Protein AF-A0A1J1LV73-F1 (afdb_monomer_lite)

Organism: NCBI:txid671072

Radius of gyration: 36.16 Å; chains: 1; bounding box: 95×40×84 Å

Structure (mmCIF, N/CA/C/O backbone):
data_AF-A0A1J1LV73-F1
#
_entry.id   AF-A0A1J1LV73-F1
#
loop_
_atom_site.group_PDB
_atom_site.id
_atom_site.type_symbol
_atom_site.label_atom_id
_atom_site.label_alt_id
_atom_site.label_comp_id
_atom_site.label_asym_id
_atom_site.label_entity_id
_atom_site.label_seq_id
_atom_site.pdbx_PDB_ins_code
_atom_site.Cartn_x
_atom_site.Cartn_y
_atom_site.Cartn_z
_atom_site.occupancy
_atom_site.B_iso_or_equiv
_atom_site.auth_seq_id
_atom_site.auth_comp_id
_atom_site.auth_asym_id
_atom_site.auth_atom_id
_atom_site.pdbx_PDB_model_num
ATOM 1 N N . MET A 1 1 ? -2.105 26.840 -5.131 1.00 44.75 1 MET A N 1
ATOM 2 C CA . MET A 1 1 ? -1.224 25.662 -5.289 1.00 44.75 1 MET A CA 1
ATOM 3 C C . MET A 1 1 ? -1.587 24.996 -6.601 1.00 44.75 1 MET A C 1
ATOM 5 O O . MET A 1 1 ? -2.762 24.732 -6.807 1.00 44.75 1 MET A O 1
ATOM 9 N N . ILE A 1 2 ? -0.627 24.804 -7.502 1.00 50.56 2 ILE A N 1
ATOM 10 C CA . ILE A 1 2 ? -0.849 24.063 -8.749 1.00 50.56 2 ILE A CA 1
ATOM 11 C C . ILE A 1 2 ? -0.569 22.593 -8.430 1.00 50.56 2 ILE A C 1
ATOM 13 O O . ILE A 1 2 ? 0.549 22.261 -8.044 1.00 50.56 2 ILE A O 1
ATOM 17 N N . HIS A 1 3 ? -1.579 21.730 -8.540 1.00 50.66 3 HIS A N 1
ATOM 18 C CA . HIS A 1 3 ? -1.383 20.284 -8.463 1.00 50.66 3 HIS A CA 1
ATOM 19 C C . HIS A 1 3 ? -0.818 19.813 -9.802 1.00 50.66 3 HIS A C 1
ATOM 21 O O . HIS A 1 3 ? -1.533 19.788 -10.800 1.00 50.66 3 HIS A O 1
ATOM 27 N N . GLN A 1 4 ? 0.468 19.473 -9.836 1.00 50.56 4 GLN A N 1
ATOM 28 C CA . GLN A 1 4 ? 1.040 18.766 -10.978 1.00 50.56 4 GLN A CA 1
ATOM 29 C C . GLN A 1 4 ? 0.646 17.294 -10.857 1.00 50.56 4 GLN A C 1
ATOM 31 O O . GLN A 1 4 ? 1.012 16.626 -9.891 1.00 50.56 4 GLN A O 1
ATOM 36 N N . GLN A 1 5 ? -0.155 16.813 -11.804 1.00 64.19 5 GLN A N 1
ATOM 37 C CA . GLN A 1 5 ? -0.488 15.400 -11.931 1.00 64.19 5 GLN A CA 1
ATOM 38 C C . GLN A 1 5 ? 0.467 14.773 -12.942 1.00 64.19 5 GLN A C 1
ATOM 40 O O . GLN A 1 5 ? 0.575 15.250 -14.070 1.00 64.19 5 GLN A O 1
ATOM 45 N N . LEU A 1 6 ? 1.152 13.704 -12.538 1.00 63.62 6 LEU A N 1
ATOM 46 C CA . LEU A 1 6 ? 1.842 12.828 -13.473 1.00 63.62 6 LEU A CA 1
ATOM 47 C C . LEU A 1 6 ? 0.812 11.816 -13.983 1.00 63.62 6 LEU A C 1
ATOM 49 O O . LEU A 1 6 ? 0.405 10.923 -13.242 1.00 63.62 6 LEU A O 1
ATOM 53 N N . ILE A 1 7 ? 0.358 11.994 -15.221 1.00 68.38 7 ILE A N 1
ATOM 54 C CA . ILE A 1 7 ? -0.559 11.068 -15.890 1.00 68.38 7 ILE A CA 1
ATOM 55 C C . ILE A 1 7 ? 0.269 10.273 -16.896 1.00 68.38 7 ILE A C 1
ATOM 57 O O . ILE A 1 7 ? 0.842 10.848 -17.816 1.00 68.38 7 ILE A O 1
ATOM 61 N N . CYS A 1 8 ? 0.357 8.961 -16.688 1.00 70.25 8 CYS A N 1
ATOM 62 C CA . CYS A 1 8 ? 0.948 8.022 -17.635 1.00 70.25 8 CYS A CA 1
ATOM 63 C C . CYS A 1 8 ? -0.195 7.265 -18.313 1.00 70.25 8 CYS A C 1
ATOM 65 O O . CYS A 1 8 ? -0.968 6.581 -17.640 1.00 70.25 8 CYS A O 1
ATOM 67 N N . GLU A 1 9 ? -0.328 7.433 -19.627 1.00 71.56 9 GLU A N 1
ATOM 68 C CA . GLU A 1 9 ? -1.292 6.690 -20.433 1.00 71.56 9 GLU A CA 1
ATOM 69 C C . GLU A 1 9 ? -0.657 5.362 -20.856 1.00 71.56 9 GLU A C 1
ATOM 71 O O . GLU A 1 9 ? 0.373 5.336 -21.524 1.00 71.56 9 GLU A O 1
ATOM 76 N N . VAL A 1 10 ? -1.244 4.255 -20.402 1.00 78.44 10 VAL A N 1
ATOM 77 C CA . VAL A 1 10 ? -0.727 2.905 -20.647 1.00 78.44 10 VAL A CA 1
ATOM 78 C C . VAL A 1 10 ? -1.407 2.343 -21.893 1.00 78.44 10 VAL A C 1
ATOM 80 O O . VAL A 1 10 ? -2.623 2.137 -21.903 1.00 78.44 10 VAL A O 1
ATOM 83 N N . SER A 1 11 ? -0.623 2.091 -22.938 1.00 81.06 11 SER A N 1
ATOM 84 C CA . SER A 1 11 ? -1.088 1.476 -24.184 1.00 81.06 11 SER A CA 1
ATOM 85 C C . SER A 1 11 ? -1.324 -0.030 -24.007 1.00 81.06 11 SER A C 1
ATOM 87 O O . SER A 1 11 ? -0.820 -0.658 -23.076 1.00 81.06 11 SER A O 1
ATOM 89 N N . SER A 1 12 ? -2.038 -0.662 -24.942 1.00 83.44 12 SER A N 1
ATOM 90 C CA . SER A 1 12 ? -2.206 -2.125 -24.944 1.00 83.44 12 SER A CA 1
ATOM 91 C C . SER A 1 12 ? -0.903 -2.901 -25.180 1.00 83.44 12 SER A C 1
ATOM 93 O O . SER A 1 12 ? -0.865 -4.104 -24.936 1.00 83.44 12 SER A O 1
ATOM 95 N N . THR A 1 13 ? 0.140 -2.241 -25.690 1.00 85.56 13 THR A N 1
ATOM 96 C CA . THR A 1 13 ? 1.476 -2.818 -25.912 1.00 85.56 13 THR A CA 1
ATOM 97 C C . THR A 1 13 ? 2.419 -2.592 -24.736 1.00 85.56 13 THR A C 1
ATOM 99 O O . THR A 1 13 ? 3.461 -3.241 -24.661 1.00 85.56 13 THR A O 1
ATOM 102 N N . SER A 1 14 ? 2.038 -1.728 -23.793 1.00 85.56 14 SER A N 1
ATOM 103 C CA . SER A 1 14 ? 2.831 -1.438 -22.607 1.00 85.56 14 SER A CA 1
ATOM 104 C C . SER A 1 14 ? 2.949 -2.663 -21.701 1.00 85.56 14 SER A C 1
ATOM 106 O O . SER A 1 14 ? 1.971 -3.343 -21.380 1.00 85.56 14 SER A O 1
ATOM 108 N N . VAL A 1 15 ? 4.162 -2.903 -21.219 1.00 85.25 15 VAL A N 1
ATOM 109 C CA . VAL A 1 15 ? 4.477 -3.916 -20.217 1.00 85.25 15 VAL A CA 1
ATOM 110 C C . VAL A 1 15 ? 4.602 -3.237 -18.861 1.00 85.25 15 VAL A C 1
ATOM 112 O O . VAL A 1 15 ? 5.357 -2.279 -18.696 1.00 85.25 15 VAL A O 1
ATOM 115 N N . ILE A 1 16 ? 3.876 -3.760 -17.874 1.00 88.12 16 ILE A N 1
ATOM 116 C CA . ILE A 1 16 ? 3.943 -3.296 -16.489 1.00 88.12 16 ILE A CA 1
ATOM 117 C C . ILE A 1 16 ? 4.636 -4.363 -15.651 1.00 88.12 16 ILE A C 1
ATOM 119 O O . ILE A 1 16 ? 4.157 -5.492 -15.554 1.00 88.12 16 ILE A O 1
ATOM 123 N N . ASN A 1 17 ? 5.734 -3.985 -15.003 1.00 86.94 17 ASN A N 1
ATOM 124 C CA . ASN A 1 17 ? 6.487 -4.841 -14.098 1.00 86.94 17 ASN A CA 1
ATOM 125 C C . ASN A 1 17 ? 6.629 -4.182 -12.729 1.00 86.94 17 ASN A C 1
ATOM 127 O O . ASN A 1 17 ? 6.849 -2.978 -12.618 1.00 86.94 17 ASN A O 1
ATOM 131 N N . SER A 1 18 ? 6.562 -4.986 -11.673 1.00 89.75 18 SER A N 1
ATOM 132 C CA . SER A 1 18 ? 6.871 -4.539 -10.317 1.00 89.75 18 SER A CA 1
ATOM 133 C C . SER A 1 18 ? 8.128 -5.229 -9.811 1.00 89.75 18 SER A C 1
ATOM 135 O O . SER A 1 18 ? 8.206 -6.459 -9.837 1.00 89.75 18 SER A O 1
ATOM 137 N N . PHE A 1 19 ? 9.067 -4.452 -9.284 1.00 86.25 19 PHE A N 1
ATOM 138 C CA . PHE A 1 19 ? 10.277 -4.960 -8.652 1.00 86.25 19 PHE A CA 1
ATOM 139 C C . PHE A 1 19 ? 10.288 -4.587 -7.175 1.00 86.25 19 PHE A C 1
ATOM 141 O O . PHE A 1 19 ? 9.789 -3.542 -6.763 1.00 86.25 19 PHE A O 1
ATOM 148 N N . SER A 1 20 ? 10.862 -5.458 -6.357 1.00 87.94 20 SER A N 1
ATOM 149 C CA . SER A 1 20 ? 11.026 -5.211 -4.930 1.00 87.94 20 SER A CA 1
ATOM 150 C C . SER A 1 20 ? 12.395 -5.706 -4.509 1.00 87.94 20 SER A C 1
ATOM 152 O O . SER A 1 20 ? 12.760 -6.845 -4.793 1.00 87.94 20 SER A O 1
ATOM 154 N N . ASN A 1 21 ? 13.135 -4.863 -3.802 1.00 85.94 21 ASN A N 1
ATOM 155 C CA . ASN A 1 21 ? 14.338 -5.253 -3.079 1.00 85.94 21 ASN A CA 1
ATOM 156 C C . ASN A 1 21 ? 14.246 -4.739 -1.629 1.00 85.94 21 ASN A C 1
ATOM 158 O O . ASN A 1 21 ? 13.188 -4.284 -1.188 1.00 85.94 21 ASN A O 1
ATOM 162 N N . SER A 1 22 ? 15.333 -4.858 -0.866 1.00 83.00 22 SER A N 1
ATOM 163 C CA . SER A 1 22 ? 15.358 -4.446 0.540 1.00 83.00 22 SER A CA 1
ATOM 164 C C . SER A 1 22 ? 15.213 -2.935 0.753 1.00 83.00 22 SER A C 1
ATOM 166 O O . SER A 1 22 ? 14.747 -2.535 1.811 1.00 83.00 22 SER A O 1
ATOM 168 N N . SER A 1 23 ? 15.570 -2.094 -0.221 1.00 82.69 23 SER A N 1
ATOM 169 C CA . SER A 1 23 ? 15.604 -0.631 -0.078 1.00 82.69 23 SER A CA 1
ATOM 170 C C . SER A 1 23 ? 14.482 0.097 -0.821 1.00 82.69 23 SER A C 1
ATOM 172 O O . SER A 1 23 ? 14.067 1.183 -0.409 1.00 82.69 23 SER A O 1
ATOM 174 N N . CYS A 1 24 ? 13.957 -0.483 -1.900 1.00 89.44 24 CYS A N 1
ATOM 175 C CA . CYS A 1 24 ? 12.863 0.099 -2.659 1.00 89.44 24 CYS A CA 1
ATOM 176 C C . CYS A 1 24 ? 11.906 -0.937 -3.254 1.00 89.44 24 CYS A C 1
ATOM 178 O O . CYS A 1 24 ? 12.256 -2.079 -3.567 1.00 89.44 24 CYS A O 1
ATOM 180 N N . LYS A 1 25 ? 10.678 -0.472 -3.480 1.00 87.88 25 LYS A N 1
ATOM 181 C CA . LYS A 1 25 ? 9.730 -1.070 -4.418 1.00 87.88 25 LYS A CA 1
ATOM 182 C C . LYS A 1 25 ? 9.660 -0.173 -5.638 1.00 87.88 25 LYS A C 1
ATOM 184 O O . LYS A 1 25 ? 9.574 1.043 -5.482 1.00 87.88 25 LYS A O 1
ATOM 189 N N . SER A 1 26 ? 9.683 -0.735 -6.836 1.00 88.69 26 SER A N 1
ATOM 190 C CA . SER A 1 26 ? 9.495 0.038 -8.057 1.00 88.69 26 SER A CA 1
ATOM 191 C C . SER A 1 26 ? 8.405 -0.539 -8.943 1.00 88.69 26 SER A C 1
ATOM 193 O O . SER A 1 26 ? 8.191 -1.749 -9.003 1.00 88.69 26 SER A O 1
ATOM 195 N N . LEU A 1 27 ? 7.692 0.362 -9.608 1.00 88.31 27 LEU A N 1
ATOM 196 C CA . LEU A 1 27 ? 6.763 0.053 -10.681 1.00 88.31 27 LEU A CA 1
ATOM 197 C C . LEU A 1 27 ? 7.375 0.589 -11.969 1.00 88.31 27 LEU A C 1
ATOM 199 O O . LEU A 1 27 ? 7.626 1.788 -12.079 1.00 88.31 27 LEU A O 1
ATOM 203 N N . VAL A 1 28 ? 7.631 -0.303 -12.916 1.00 88.25 28 VAL A N 1
ATOM 204 C CA . VAL A 1 28 ? 8.154 0.026 -14.238 1.00 88.25 28 VAL A CA 1
ATOM 205 C C . VAL A 1 28 ? 7.039 -0.174 -15.248 1.00 88.25 28 VAL A C 1
ATOM 207 O O . VAL A 1 28 ? 6.463 -1.258 -15.334 1.00 88.25 28 VAL A O 1
ATOM 210 N N . ILE A 1 29 ? 6.755 0.873 -16.007 1.00 89.38 29 ILE A N 1
ATOM 211 C CA . ILE A 1 29 ? 5.865 0.845 -17.164 1.00 89.38 29 ILE A CA 1
ATOM 212 C C . ILE A 1 29 ? 6.754 1.109 -18.370 1.00 89.38 29 ILE A C 1
ATOM 214 O O . ILE A 1 29 ? 7.441 2.127 -18.399 1.00 89.38 29 ILE A O 1
ATOM 218 N N . SER A 1 30 ? 6.786 0.197 -19.333 1.00 86.75 30 SER A N 1
ATOM 219 C CA . SER A 1 30 ? 7.618 0.332 -20.530 1.00 86.75 30 SER A CA 1
ATOM 220 C C . SER A 1 30 ? 6.840 -0.022 -21.785 1.00 86.75 30 SER A C 1
ATOM 222 O O . SER A 1 30 ? 6.135 -1.029 -21.790 1.00 86.75 30 SER A O 1
ATOM 224 N N . ASP A 1 31 ? 7.030 0.745 -22.849 1.00 84.56 31 ASP A N 1
ATOM 225 C CA . ASP A 1 31 ? 6.623 0.386 -24.212 1.00 84.56 31 ASP A CA 1
ATOM 226 C C . ASP A 1 31 ? 7.877 0.290 -25.104 1.00 84.56 31 ASP A C 1
ATOM 228 O O . ASP A 1 31 ? 9.005 0.353 -24.609 1.00 84.56 31 ASP A O 1
ATOM 232 N N . SER A 1 32 ? 7.713 0.116 -26.415 1.00 78.25 32 SER A N 1
ATOM 233 C CA . SER A 1 32 ? 8.822 -0.081 -27.359 1.00 78.25 32 SER A CA 1
ATOM 234 C C . SER A 1 32 ? 9.861 1.048 -27.394 1.00 78.25 32 SER A C 1
ATOM 236 O O . SER A 1 32 ? 10.983 0.807 -27.835 1.00 78.25 32 SER A O 1
ATOM 238 N N . GLU A 1 33 ? 9.510 2.259 -26.951 1.00 77.12 33 GLU A N 1
ATOM 239 C CA . GLU A 1 33 ? 10.370 3.448 -27.067 1.00 77.12 33 GLU A CA 1
ATOM 240 C C . GLU A 1 33 ? 10.715 4.116 -25.729 1.00 77.12 33 GLU A C 1
ATOM 242 O O . GLU A 1 33 ? 11.755 4.763 -25.618 1.00 77.12 33 GLU A O 1
ATOM 247 N N . GLU A 1 34 ? 9.892 3.939 -24.693 1.00 82.44 34 GLU A N 1
ATOM 248 C CA . GLU A 1 34 ? 10.029 4.662 -23.428 1.00 82.44 34 GLU A CA 1
ATOM 249 C C . GLU A 1 34 ? 9.783 3.753 -22.225 1.00 82.44 34 GLU A C 1
ATOM 251 O O . GLU A 1 34 ? 9.042 2.769 -22.297 1.00 82.44 34 GLU A O 1
ATOM 256 N N . TYR A 1 35 ? 10.379 4.111 -21.086 1.00 86.38 35 TYR A N 1
ATOM 257 C CA . TYR A 1 35 ? 10.003 3.534 -19.805 1.00 86.38 35 TYR A CA 1
ATOM 258 C C . TYR A 1 35 ? 9.910 4.600 -18.716 1.00 86.38 35 TYR A C 1
ATOM 260 O O . TYR A 1 35 ? 10.701 5.541 -18.649 1.00 86.38 35 TYR A O 1
ATOM 268 N N . ILE A 1 36 ? 8.945 4.407 -17.827 1.00 86.56 36 ILE A N 1
ATOM 269 C CA . ILE A 1 36 ? 8.737 5.192 -16.620 1.00 86.56 36 ILE A CA 1
ATOM 270 C C . ILE A 1 36 ? 8.947 4.255 -15.439 1.00 86.56 36 ILE A C 1
ATOM 272 O O . ILE A 1 36 ? 8.303 3.213 -15.333 1.00 86.56 36 ILE A O 1
ATOM 276 N N . GLU A 1 37 ? 9.843 4.636 -14.532 1.00 87.50 37 GLU A N 1
ATOM 277 C CA . GLU A 1 37 ? 10.073 3.920 -13.282 1.00 87.50 37 GLU A CA 1
ATOM 278 C C . GLU A 1 37 ? 9.648 4.786 -12.093 1.00 87.50 37 GLU A C 1
ATOM 280 O O . GLU A 1 37 ? 10.253 5.817 -11.794 1.00 87.50 37 GLU A O 1
ATOM 285 N N . LEU A 1 38 ? 8.619 4.337 -11.378 1.00 85.44 38 LEU A N 1
ATOM 286 C CA . LEU A 1 38 ? 8.192 4.914 -10.110 1.00 85.44 38 LEU A CA 1
ATOM 287 C C . LEU A 1 38 ? 8.871 4.154 -8.974 1.00 85.44 38 LEU A C 1
ATOM 289 O O . LEU A 1 38 ? 8.621 2.964 -8.797 1.00 85.44 38 LEU A O 1
ATOM 293 N N . LYS A 1 39 ? 9.720 4.834 -8.196 1.00 86.88 39 LYS A N 1
ATOM 294 C CA . LYS A 1 39 ? 10.411 4.253 -7.035 1.00 86.88 39 LYS A CA 1
ATOM 295 C C . LYS A 1 39 ? 9.769 4.708 -5.740 1.00 86.88 39 LYS A C 1
ATOM 297 O O . LYS A 1 39 ? 9.646 5.899 -5.473 1.00 86.88 39 LYS A O 1
ATOM 302 N N . PHE A 1 40 ? 9.462 3.739 -4.898 1.00 86.38 40 PHE A N 1
ATOM 303 C CA . PHE A 1 40 ? 8.972 3.935 -3.551 1.00 86.38 40 PHE A CA 1
ATOM 304 C C . PHE A 1 40 ? 10.032 3.435 -2.575 1.00 86.38 40 PHE A C 1
ATOM 306 O O . PHE A 1 40 ? 10.435 2.272 -2.625 1.00 86.38 40 PHE A O 1
ATOM 313 N N . ASN A 1 41 ? 10.498 4.312 -1.690 1.00 90.50 41 ASN A N 1
ATOM 314 C CA . ASN A 1 41 ? 11.400 3.924 -0.613 1.00 90.50 41 ASN A CA 1
ATOM 315 C C . ASN A 1 41 ? 10.657 2.980 0.353 1.00 90.50 41 ASN A C 1
ATOM 317 O O . ASN A 1 41 ? 9.553 3.301 0.804 1.00 90.50 41 ASN A O 1
ATOM 321 N N . THR A 1 42 ? 11.251 1.821 0.648 1.00 87.06 42 THR A N 1
ATOM 322 C CA . THR A 1 42 ? 10.629 0.790 1.491 1.00 87.06 42 THR A CA 1
ATOM 323 C C . THR A 1 42 ? 10.366 1.286 2.913 1.00 87.06 42 THR A C 1
ATOM 325 O O . THR A 1 42 ? 9.287 1.018 3.440 1.00 87.06 42 THR A O 1
ATOM 328 N N . ASP A 1 43 ? 11.268 2.080 3.493 1.00 87.75 43 ASP A N 1
ATOM 329 C CA . ASP A 1 43 ? 11.102 2.660 4.831 1.00 87.75 43 ASP A CA 1
ATOM 330 C C . ASP A 1 43 ? 9.933 3.647 4.854 1.00 87.75 43 ASP A C 1
ATOM 332 O O . ASP A 1 43 ? 9.099 3.622 5.756 1.00 87.75 43 ASP A O 1
ATOM 336 N N . SER A 1 44 ? 9.819 4.494 3.826 1.00 83.31 44 SER A N 1
ATOM 337 C CA . SER A 1 44 ? 8.702 5.439 3.715 1.00 83.31 44 SER A CA 1
ATOM 338 C C . SER A 1 44 ? 7.362 4.722 3.526 1.00 83.31 44 SER A C 1
ATOM 340 O O . SER A 1 44 ? 6.359 5.124 4.115 1.00 83.31 44 SER A O 1
ATOM 342 N N . LEU A 1 45 ? 7.334 3.636 2.744 1.00 86.94 45 LEU A N 1
ATOM 343 C CA . LEU A 1 45 ? 6.142 2.798 2.600 1.00 86.94 45 LEU A CA 1
ATOM 344 C C . LEU A 1 45 ? 5.772 2.092 3.905 1.00 86.94 45 LEU A C 1
ATOM 346 O O . LEU A 1 45 ? 4.588 1.996 4.226 1.00 86.94 45 LEU A O 1
ATOM 350 N N . GLN A 1 46 ? 6.762 1.608 4.655 1.00 88.62 46 GLN A N 1
ATOM 351 C CA . GLN A 1 46 ? 6.535 0.982 5.951 1.00 88.62 46 GLN A CA 1
ATOM 352 C C . GLN A 1 46 ? 5.950 1.986 6.948 1.00 88.62 46 GLN A C 1
ATOM 354 O O . GLN A 1 46 ? 4.917 1.705 7.551 1.00 88.62 46 GLN A O 1
ATOM 359 N N . GLN A 1 47 ? 6.540 3.177 7.063 1.00 86.12 47 GLN A N 1
ATOM 360 C CA . GLN A 1 47 ? 6.028 4.240 7.933 1.00 86.12 47 GLN A CA 1
ATOM 361 C C . GLN A 1 47 ? 4.591 4.634 7.568 1.00 86.12 47 GLN A C 1
ATOM 363 O O . GLN A 1 47 ? 3.751 4.823 8.448 1.00 86.12 47 GLN A O 1
ATOM 368 N N . LEU A 1 48 ? 4.279 4.718 6.271 1.00 83.50 48 LEU A N 1
ATOM 369 C CA . LEU A 1 48 ? 2.917 4.977 5.809 1.00 83.50 48 LEU A CA 1
ATOM 370 C C . LEU A 1 48 ? 1.957 3.848 6.214 1.00 83.50 48 LEU A C 1
ATOM 372 O O . LEU A 1 48 ? 0.857 4.123 6.691 1.00 83.50 48 LEU A O 1
ATOM 376 N N . ALA A 1 49 ? 2.366 2.587 6.059 1.00 88.19 49 ALA A N 1
ATOM 377 C CA . ALA A 1 49 ? 1.559 1.436 6.457 1.00 88.19 49 ALA A CA 1
ATOM 378 C C . ALA A 1 49 ? 1.301 1.409 7.973 1.00 88.19 49 ALA A C 1
ATOM 380 O O . ALA A 1 49 ? 0.169 1.178 8.400 1.00 88.19 49 ALA A O 1
ATOM 381 N N . GLU A 1 50 ? 2.318 1.707 8.785 1.00 92.31 50 GLU A N 1
ATOM 382 C CA . GLU A 1 50 ? 2.191 1.835 10.240 1.00 92.31 50 GLU A CA 1
ATOM 383 C C . GLU A 1 50 ? 1.223 2.962 10.617 1.00 92.31 50 GLU A C 1
ATOM 385 O O . GLU A 1 50 ? 0.326 2.763 11.437 1.00 92.31 50 GLU A O 1
ATOM 390 N N . MET A 1 51 ? 1.331 4.121 9.962 1.00 88.69 51 MET A N 1
ATOM 391 C CA . MET A 1 51 ? 0.427 5.252 10.180 1.00 88.69 51 MET A CA 1
ATOM 392 C C . MET A 1 51 ? -1.025 4.897 9.842 1.00 88.69 51 MET A C 1
ATOM 394 O O . MET A 1 51 ? -1.925 5.174 10.636 1.00 88.69 51 MET A O 1
ATOM 398 N N . ILE A 1 52 ? -1.262 4.230 8.707 1.00 90.56 52 ILE A N 1
ATOM 399 C CA . ILE A 1 52 ? -2.591 3.727 8.325 1.00 90.56 52 ILE A CA 1
ATOM 400 C C . ILE A 1 52 ? -3.109 2.733 9.370 1.00 90.56 52 ILE A C 1
ATOM 402 O O . ILE A 1 52 ? -4.281 2.799 9.749 1.00 90.56 52 ILE A O 1
ATOM 406 N N . GLY A 1 53 ? -2.249 1.843 9.873 1.00 92.62 53 GLY A N 1
ATOM 407 C CA . GLY A 1 53 ? -2.584 0.907 10.946 1.00 92.62 53 GLY A CA 1
ATOM 408 C C . GLY A 1 53 ? -3.024 1.622 12.227 1.00 92.62 53 GLY A C 1
ATOM 409 O O . GLY A 1 53 ? -4.089 1.318 12.771 1.00 92.62 53 GLY A O 1
ATOM 410 N N . CYS A 1 54 ? -2.264 2.627 12.665 1.00 92.25 54 CYS A N 1
ATOM 411 C CA . CYS A 1 54 ? -2.591 3.456 13.826 1.00 92.25 54 CYS A CA 1
ATOM 412 C C . CYS A 1 54 ? -3.924 4.197 13.653 1.00 92.25 54 CYS A C 1
ATOM 414 O O . CYS A 1 54 ? -4.774 4.149 14.544 1.00 92.25 54 CYS A O 1
ATOM 416 N N . LEU A 1 55 ? -4.149 4.834 12.499 1.00 91.31 55 LEU A N 1
ATOM 417 C CA . LEU A 1 55 ? -5.402 5.538 12.204 1.00 91.31 55 LEU A CA 1
ATOM 418 C C . LEU A 1 55 ? -6.597 4.580 12.167 1.00 91.31 55 LEU A C 1
ATOM 420 O O . LEU A 1 55 ? -7.649 4.875 12.734 1.00 91.31 55 LEU A O 1
ATOM 424 N N . SER A 1 56 ? -6.425 3.404 11.561 1.00 90.75 56 SER A N 1
ATOM 425 C CA . SER A 1 56 ? -7.458 2.362 11.522 1.00 90.75 56 SER A CA 1
ATOM 426 C C . SER A 1 56 ? -7.806 1.878 12.929 1.00 90.75 56 SER A C 1
ATOM 428 O O . SER A 1 56 ? -8.981 1.713 13.261 1.00 90.75 56 SER A O 1
ATOM 430 N N . ARG A 1 57 ? -6.798 1.707 13.793 1.00 93.25 57 ARG A N 1
ATOM 431 C CA . ARG A 1 57 ? -7.004 1.310 15.188 1.00 93.25 57 ARG A CA 1
ATOM 432 C C . ARG A 1 57 ? -7.731 2.385 15.992 1.00 93.25 57 ARG A C 1
ATOM 434 O O . ARG A 1 57 ? -8.653 2.050 16.735 1.00 93.25 57 ARG A O 1
ATOM 441 N N . LEU A 1 58 ? -7.349 3.653 15.835 1.00 92.06 58 LEU A N 1
ATOM 442 C CA . LEU A 1 58 ? -8.040 4.783 16.463 1.00 92.06 58 LEU A CA 1
ATOM 443 C C . LEU A 1 58 ? -9.500 4.851 16.019 1.00 92.06 58 LEU A C 1
ATOM 445 O O . LEU A 1 58 ? -10.389 4.991 16.854 1.00 92.06 58 LEU A O 1
ATOM 449 N N . HIS A 1 59 ? -9.760 4.668 14.723 1.00 88.94 59 HIS A N 1
ATOM 450 C CA . HIS A 1 59 ? -11.122 4.623 14.207 1.00 88.94 59 HIS A CA 1
ATOM 451 C C . HIS A 1 59 ? -11.947 3.512 14.872 1.00 88.94 59 HIS A C 1
ATOM 453 O O . HIS A 1 59 ? -13.064 3.762 15.317 1.00 88.94 59 HIS A O 1
ATOM 459 N N . GLN A 1 60 ? -11.393 2.304 15.010 1.00 92.69 60 GLN A N 1
ATOM 460 C CA . GLN A 1 60 ? -12.071 1.202 15.701 1.00 92.69 60 GLN A CA 1
ATOM 461 C C . GLN A 1 60 ? -12.357 1.507 17.176 1.00 92.69 60 GLN A C 1
ATOM 463 O O . GLN A 1 60 ? -13.430 1.165 17.668 1.00 92.69 60 GLN A O 1
ATOM 468 N N . LEU A 1 61 ? -11.416 2.139 17.884 1.00 90.12 61 LEU A N 1
ATOM 469 C CA . LEU A 1 61 ? -11.609 2.529 19.283 1.00 90.12 61 LEU A CA 1
ATOM 470 C C . LEU A 1 61 ? -12.749 3.536 19.434 1.00 90.12 61 LEU A C 1
ATOM 472 O O . LEU A 1 61 ? -13.614 3.331 20.277 1.00 90.12 61 LEU A O 1
ATOM 476 N N . LEU A 1 62 ? -12.794 4.556 18.576 1.00 87.94 62 LEU A N 1
ATOM 477 C CA . LEU A 1 62 ? -13.865 5.556 18.578 1.00 87.94 62 LEU A CA 1
ATOM 478 C C . LEU A 1 62 ? -15.237 4.935 18.286 1.00 87.94 62 LEU A C 1
ATOM 480 O O . LEU A 1 62 ? -16.237 5.316 18.893 1.00 87.94 62 LEU A O 1
ATOM 484 N N . GLN A 1 63 ? -15.299 3.959 17.375 1.00 91.06 63 GLN A N 1
ATOM 485 C CA . GLN A 1 63 ? -16.540 3.229 17.098 1.00 91.06 63 GLN A CA 1
ATOM 486 C C . GLN A 1 63 ? -17.005 2.417 18.313 1.00 91.06 63 GLN A C 1
ATOM 488 O O . GLN A 1 63 ? -18.195 2.414 18.632 1.00 91.06 63 GLN A O 1
ATOM 493 N N . GLU A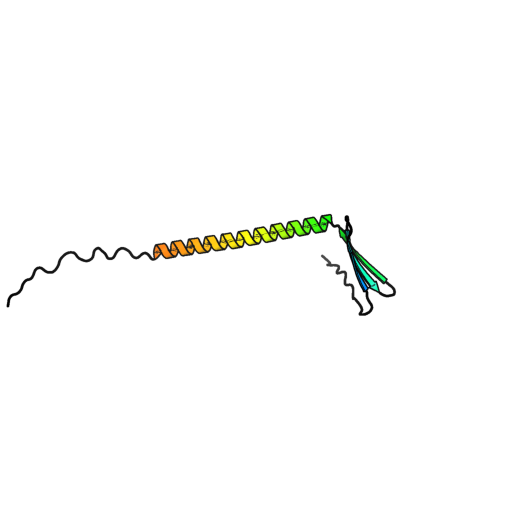 1 64 ? -16.083 1.748 19.011 1.00 91.19 64 GLU A N 1
ATOM 494 C CA . GLU A 1 64 ? -16.422 0.990 20.219 1.00 91.19 64 GLU A CA 1
ATOM 495 C C . GLU A 1 64 ? -16.826 1.921 21.370 1.00 91.19 64 GLU A C 1
ATOM 497 O O . GLU A 1 64 ? -17.821 1.651 22.034 1.00 91.19 64 GLU A O 1
ATOM 502 N N . GLU A 1 65 ? -16.134 3.043 21.575 1.00 89.12 65 GLU A N 1
ATOM 503 C CA . GLU A 1 65 ? -16.485 4.045 22.591 1.00 89.12 65 GLU A CA 1
ATOM 504 C C . GLU A 1 65 ? -17.900 4.590 22.370 1.00 89.12 65 GLU A C 1
ATOM 506 O O . GLU A 1 65 ? -18.738 4.527 23.271 1.00 89.12 65 GLU A O 1
ATOM 511 N N . LYS A 1 66 ? -18.218 5.008 21.139 1.00 87.75 66 LYS A N 1
ATOM 512 C CA . LYS A 1 66 ? -19.562 5.475 20.770 1.00 87.75 66 LYS A CA 1
ATOM 513 C C . LYS A 1 66 ? -20.633 4.407 21.008 1.00 87.75 66 LYS A C 1
ATOM 515 O O . LYS A 1 66 ? -21.748 4.707 21.436 1.00 87.75 66 LYS A O 1
ATOM 520 N N . LYS A 1 67 ? -20.314 3.141 20.732 1.00 85.19 67 LYS A N 1
ATOM 521 C CA . LYS A 1 67 ? -21.211 2.009 20.998 1.00 85.19 67 LYS A CA 1
ATOM 522 C C . LYS A 1 67 ? -21.424 1.799 22.500 1.00 85.19 67 LYS A C 1
ATOM 524 O O . LYS A 1 67 ? -22.558 1.555 22.911 1.00 85.19 67 LYS A O 1
ATOM 529 N N . GLN A 1 68 ? -20.375 1.903 23.316 1.00 85.88 68 GLN A N 1
ATOM 530 C CA . GLN A 1 68 ? -20.478 1.802 24.776 1.00 85.88 68 GLN A CA 1
ATOM 531 C C . GLN A 1 68 ? -21.290 2.958 25.369 1.00 85.88 68 GLN A C 1
ATOM 533 O O . GLN A 1 68 ? -22.133 2.735 26.241 1.00 85.88 68 GLN A O 1
ATOM 538 N N . GLU A 1 69 ? -21.101 4.174 24.858 1.00 87.50 69 GLU A N 1
ATOM 539 C CA . GLU A 1 69 ? -21.891 5.346 25.236 1.00 87.50 69 GLU A CA 1
ATOM 540 C C . GLU A 1 69 ? -23.380 5.125 24.937 1.00 87.50 69 GLU A C 1
ATOM 542 O O . GLU A 1 69 ? -24.216 5.248 25.833 1.00 87.50 69 GLU A O 1
ATOM 547 N N . MET A 1 70 ? -23.713 4.695 23.715 1.00 71.75 70 MET A N 1
ATOM 548 C CA . MET A 1 70 ? -25.092 4.384 23.324 1.00 71.75 70 MET A CA 1
ATOM 549 C C . MET A 1 70 ? -25.700 3.288 24.205 1.00 71.75 70 MET A C 1
ATOM 551 O O . MET A 1 70 ? -26.841 3.411 24.644 1.00 71.75 70 MET A O 1
ATOM 555 N N . MET A 1 71 ? -24.942 2.232 24.518 1.00 74.62 71 MET A N 1
ATOM 556 C CA . MET A 1 71 ? -25.408 1.179 25.424 1.00 74.62 71 MET A CA 1
ATOM 557 C C . MET A 1 71 ? -25.646 1.694 26.845 1.00 74.62 71 MET A C 1
ATOM 559 O O . MET A 1 71 ? -26.579 1.256 27.516 1.00 74.62 71 MET A O 1
ATOM 563 N N . THR A 1 72 ? -24.822 2.629 27.310 1.00 80.38 72 THR A N 1
ATOM 564 C CA . THR A 1 72 ? -24.974 3.253 28.628 1.00 80.38 72 THR A CA 1
ATOM 565 C C . THR A 1 72 ? -26.223 4.128 28.675 1.00 80.38 72 THR A C 1
ATOM 567 O O . THR A 1 72 ? -27.009 4.003 29.613 1.00 80.38 72 THR A O 1
ATOM 570 N N . GLN A 1 73 ? -26.460 4.937 27.637 1.00 78.38 73 GLN A N 1
ATOM 571 C CA . GLN A 1 73 ? -27.695 5.712 27.478 1.00 78.38 73 GLN A CA 1
ATOM 572 C C . GLN A 1 73 ? -28.927 4.800 27.399 1.00 78.38 73 GLN A C 1
ATOM 574 O O . GLN A 1 73 ? -29.949 5.065 28.024 1.00 78.38 73 GLN A O 1
ATOM 579 N N . LEU A 1 74 ? -28.833 3.680 26.681 1.00 68.44 74 LEU A N 1
ATOM 580 C CA . LEU A 1 74 ? -29.930 2.722 26.575 1.00 68.44 74 LEU A CA 1
ATOM 581 C C . LEU A 1 74 ? -30.226 2.045 27.922 1.00 68.44 74 LEU A C 1
ATOM 583 O O . LEU A 1 74 ? -31.387 1.892 28.292 1.00 68.44 74 LEU A O 1
ATOM 587 N N . LYS A 1 75 ? -29.192 1.689 28.695 1.00 73.94 75 LYS A N 1
ATOM 588 C CA . LYS A 1 75 ? -29.344 1.162 30.061 1.00 73.94 75 LYS A CA 1
ATOM 589 C C . LYS A 1 75 ? -29.962 2.186 31.013 1.00 73.94 75 LYS A C 1
ATOM 591 O O . LYS A 1 75 ? -30.804 1.800 31.819 1.00 73.94 75 LYS A O 1
ATOM 596 N N . SER A 1 76 ? -29.578 3.461 30.931 1.00 73.62 76 SER A N 1
ATOM 597 C CA . SER A 1 76 ? -30.154 4.507 31.787 1.00 73.62 76 SER A CA 1
ATOM 598 C C . SER A 1 76 ? -31.620 4.791 31.445 1.00 73.62 76 SER A C 1
ATOM 600 O O . SER A 1 76 ? -32.436 4.931 32.353 1.00 73.62 76 SER A O 1
ATOM 602 N N . LEU A 1 77 ? -31.983 4.771 30.159 1.00 67.50 77 LEU A N 1
ATOM 603 C CA . LEU A 1 77 ? -33.376 4.813 29.698 1.00 67.50 77 LEU A CA 1
ATOM 604 C C . LEU A 1 77 ? -34.192 3.618 30.212 1.00 67.50 77 LEU A C 1
ATOM 606 O O . LEU A 1 77 ? -35.321 3.796 30.661 1.00 67.50 77 LEU A O 1
ATOM 610 N N . ASN A 1 78 ? -33.618 2.412 30.196 1.00 61.62 78 ASN A N 1
ATOM 611 C CA . ASN A 1 78 ? -34.290 1.209 30.695 1.00 61.62 78 ASN A CA 1
ATOM 612 C C . ASN A 1 78 ? -34.480 1.242 32.226 1.00 61.62 78 ASN A C 1
ATOM 614 O O . ASN A 1 78 ? -35.471 0.730 32.738 1.00 61.62 78 ASN A O 1
ATOM 618 N N . LEU A 1 79 ? -33.570 1.898 32.959 1.00 56.09 79 LEU A N 1
ATOM 619 C CA . LEU A 1 79 ? -33.716 2.160 34.396 1.00 56.09 79 LEU A CA 1
ATOM 620 C C . LEU A 1 79 ? -34.849 3.155 34.695 1.00 56.09 79 LEU A C 1
ATOM 622 O O . LEU A 1 79 ? -35.562 2.993 35.676 1.00 56.09 79 LEU A O 1
ATOM 626 N N . ALA A 1 80 ? -35.048 4.166 33.845 1.00 52.91 80 ALA A N 1
ATOM 627 C CA . ALA A 1 80 ? -36.142 5.131 33.995 1.00 52.91 80 ALA A CA 1
ATOM 628 C C . ALA A 1 80 ? -37.536 4.517 33.739 1.00 52.91 80 ALA A C 1
ATOM 630 O O . ALA A 1 80 ? -38.543 5.098 34.135 1.00 52.91 80 ALA A O 1
ATOM 631 N N . PHE A 1 81 ? -37.597 3.341 33.103 1.00 47.06 81 PHE A N 1
ATOM 6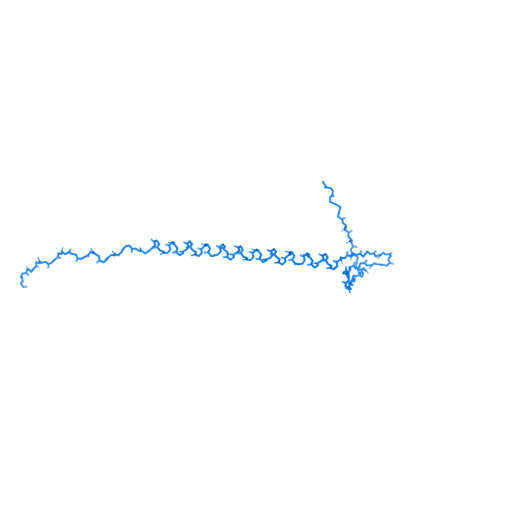32 C CA . PHE A 1 81 ? -38.828 2.594 32.827 1.00 47.06 81 PHE A CA 1
ATOM 633 C C . PHE A 1 81 ? -39.196 1.555 33.900 1.00 47.06 81 PHE A C 1
ATOM 635 O O . PHE A 1 81 ? -40.216 0.881 33.752 1.00 47.06 81 PHE A O 1
ATOM 642 N N . SER A 1 82 ? -38.440 1.428 35.000 1.00 46.66 82 SER A N 1
ATOM 643 C CA . SER A 1 82 ? -38.934 0.688 36.166 1.00 46.66 82 SER A CA 1
ATOM 644 C C . SER A 1 82 ? -40.043 1.508 36.832 1.00 46.66 82 SER A C 1
ATOM 646 O O . SER A 1 82 ? -39.762 2.432 37.598 1.00 46.66 82 SER A O 1
ATOM 648 N N . LEU A 1 83 ? -41.300 1.208 36.485 1.00 44.62 83 LEU A N 1
ATOM 649 C CA . LEU A 1 83 ? -42.481 1.808 37.103 1.00 44.62 83 LEU A CA 1
ATOM 650 C C . LEU A 1 83 ? -42.366 1.754 38.638 1.00 44.62 83 LEU A C 1
ATOM 652 O O . LEU A 1 83 ? -41.935 0.728 39.173 1.00 44.62 83 LEU A O 1
ATOM 656 N N . PRO A 1 84 ? -42.779 2.813 39.360 1.00 43.69 84 PRO A N 1
ATOM 657 C CA . PRO A 1 84 ? -42.906 2.741 40.803 1.00 43.69 84 PRO A CA 1
ATOM 658 C C . PRO A 1 84 ? -43.868 1.605 41.162 1.00 43.69 84 PRO A C 1
ATOM 660 O O . PRO A 1 84 ? -44.927 1.438 40.560 1.00 43.69 84 PRO A O 1
ATOM 663 N N . ASN A 1 85 ? -43.426 0.807 42.126 1.00 47.12 85 ASN A N 1
ATOM 664 C CA . ASN A 1 85 ? -44.122 -0.303 42.755 1.00 47.12 85 ASN A CA 1
ATOM 665 C C . ASN A 1 85 ? -45.630 -0.012 42.925 1.00 47.12 85 ASN A C 1
ATOM 667 O O . ASN A 1 85 ? -46.016 0.803 43.757 1.00 47.12 85 ASN A O 1
ATOM 671 N N . PHE A 1 86 ? -46.496 -0.704 42.180 1.00 46.75 86 PHE A N 1
ATOM 672 C CA . PHE A 1 86 ? -47.951 -0.710 42.415 1.00 46.75 86 PHE A CA 1
ATOM 673 C C . PHE A 1 86 ? -48.351 -1.714 43.515 1.00 46.75 86 PHE A C 1
ATOM 675 O O . PHE A 1 86 ? -49.443 -2.275 43.487 1.00 46.75 86 PHE A O 1
ATOM 682 N N . SER A 1 87 ? -47.475 -1.982 44.484 1.00 44.34 87 SER A N 1
ATOM 683 C CA . SER A 1 87 ? -47.750 -2.933 45.569 1.00 44.34 87 SER A CA 1
ATOM 684 C C . SER A 1 87 ? -48.433 -2.318 46.799 1.00 44.34 87 SER A C 1
ATOM 686 O O . SER A 1 87 ? -48.753 -3.064 47.714 1.00 44.34 87 SER A O 1
ATOM 688 N N . ASP A 1 88 ? -48.722 -1.011 46.811 1.00 43.03 88 ASP A N 1
ATOM 689 C CA . ASP A 1 88 ? -49.325 -0.315 47.967 1.00 43.03 88 ASP A CA 1
ATOM 690 C C . ASP A 1 88 ? -50.757 0.206 47.720 1.00 43.03 88 ASP A C 1
ATOM 692 O O . ASP A 1 88 ? -51.181 1.196 48.310 1.00 43.03 88 ASP A O 1
ATOM 696 N N . ILE A 1 89 ? -51.548 -0.458 46.866 1.00 48.09 89 ILE A N 1
ATOM 697 C CA . ILE A 1 89 ? -52.996 -0.187 46.752 1.00 48.09 89 ILE A CA 1
ATOM 698 C C . ILE A 1 89 ? -53.788 -1.432 47.148 1.00 48.09 89 ILE A C 1
ATOM 700 O O . ILE A 1 89 ? -54.459 -2.028 46.321 1.00 48.09 89 ILE A O 1
ATOM 704 N N . HIS A 1 90 ? -53.707 -1.835 48.414 1.00 37.94 90 HIS A N 1
ATOM 705 C CA . HIS A 1 90 ? -54.766 -2.605 49.078 1.00 37.94 90 HIS A CA 1
ATOM 706 C C . HIS A 1 90 ? -54.689 -2.366 50.592 1.00 37.94 90 HIS A C 1
ATOM 708 O O . HIS A 1 90 ? -54.305 -3.237 51.367 1.00 37.94 90 HIS A O 1
ATOM 714 N N . GLN A 1 91 ? -55.080 -1.164 51.013 1.00 41.09 91 GLN A N 1
ATOM 715 C CA . GLN A 1 91 ? -55.551 -0.924 52.372 1.00 41.09 91 GLN A CA 1
ATOM 716 C C . GLN A 1 91 ? -57.038 -0.556 52.294 1.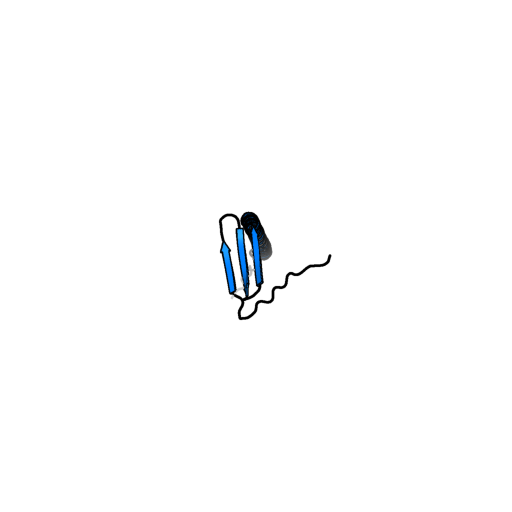00 41.09 91 GLN A C 1
ATOM 718 O O . GLN A 1 91 ? -57.429 0.290 51.496 1.00 41.09 91 GLN A O 1
ATOM 723 N N . GLU A 1 92 ? -57.837 -1.248 53.110 1.00 43.78 92 GLU A N 1
ATOM 724 C CA . GLU A 1 92 ? -59.181 -0.858 53.555 1.00 43.78 92 GLU A CA 1
ATOM 725 C C . GLU A 1 92 ? -60.271 -0.651 52.493 1.00 43.78 92 GLU A C 1
ATOM 727 O O . GLU A 1 92 ? -60.565 0.462 52.076 1.00 43.78 92 GLU A O 1
ATOM 732 N N . ASN A 1 93 ? -60.988 -1.727 52.159 1.00 42.25 93 ASN A N 1
ATOM 733 C CA . ASN A 1 93 ? -62.454 -1.718 52.248 1.00 42.25 93 ASN A CA 1
ATOM 734 C C . ASN A 1 93 ? -63.005 -3.096 51.897 1.00 42.25 93 ASN A C 1
ATOM 736 O O . ASN A 1 93 ? -63.039 -3.446 50.722 1.00 42.25 93 ASN A O 1
ATOM 740 N N . SER A 1 94 ? -63.428 -3.870 52.899 1.00 40.75 94 SER A N 1
ATOM 741 C CA . SER A 1 94 ? -64.539 -4.839 52.808 1.00 40.75 94 SER A CA 1
ATOM 742 C C . SER A 1 94 ? -64.768 -5.492 54.176 1.00 40.75 94 SER A C 1
ATOM 744 O O . SER A 1 94 ? -64.621 -6.697 54.347 1.00 40.75 94 SER A O 1
ATOM 746 N N . GLN A 1 95 ? -65.132 -4.684 55.175 1.00 48.50 95 GLN A N 1
ATOM 747 C CA . GLN A 1 95 ? -66.035 -5.151 56.225 1.00 48.50 95 GLN A CA 1
ATOM 748 C C . GLN A 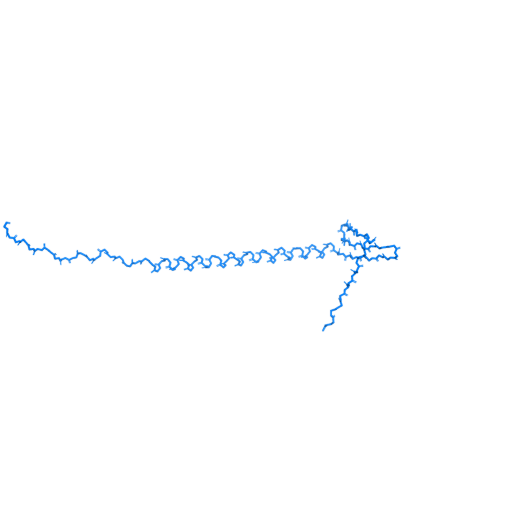1 95 ? -67.435 -4.668 55.859 1.00 48.50 95 GLN A C 1
ATOM 750 O O . GLN A 1 95 ? -67.798 -3.5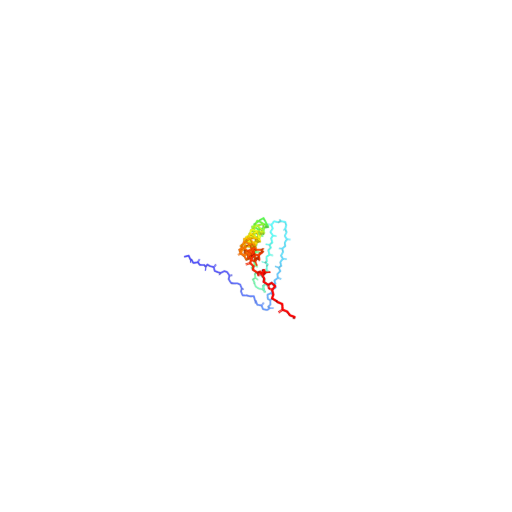36 56.163 1.00 48.50 95 GLN A O 1
ATOM 755 N N . THR A 1 96 ? -68.222 -5.511 55.198 1.00 42.19 96 THR A N 1
ATOM 756 C CA . THR A 1 96 ? -69.679 -5.512 55.373 1.00 42.19 96 THR A CA 1
ATOM 757 C C . THR A 1 96 ? -70.206 -6.888 54.980 1.00 42.19 96 THR A C 1
ATOM 759 O O . THR A 1 96 ? -70.465 -7.170 53.814 1.00 42.19 96 THR A O 1
ATOM 762 N N . GLU A 1 97 ? -70.322 -7.769 55.974 1.00 43.72 97 GLU A N 1
ATOM 763 C CA . GLU A 1 97 ? -71.292 -8.859 55.924 1.00 43.72 97 GLU A CA 1
ATOM 764 C C . GLU A 1 97 ? -72.688 -8.238 55.776 1.00 43.72 97 GLU A C 1
ATOM 766 O O . GLU A 1 97 ? -73.057 -7.339 56.534 1.00 43.72 97 GLU A O 1
ATOM 771 N N . LEU A 1 98 ? -73.469 -8.715 54.811 1.00 37.91 98 LEU A N 1
ATOM 772 C CA . LEU A 1 98 ? -74.917 -8.542 54.796 1.00 37.91 98 LEU A CA 1
ATOM 773 C C . LEU A 1 98 ? -75.560 -9.928 54.648 1.00 37.91 98 LEU A C 1
ATOM 775 O O . LEU A 1 98 ? -75.065 -10.739 53.863 1.00 37.91 98 LEU A O 1
ATOM 779 N N . PRO A 1 99 ? -76.616 -10.219 55.427 1.00 48.25 99 PRO A N 1
ATOM 780 C CA . PRO A 1 99 ? -77.197 -11.547 55.541 1.00 48.25 99 PRO A CA 1
ATOM 781 C C . PRO A 1 99 ? -78.124 -11.843 54.358 1.00 48.25 99 PRO A C 1
ATOM 783 O O . PRO A 1 99 ? -78.788 -10.932 53.866 1.00 48.25 99 PRO A O 1
ATOM 786 N N . PHE A 1 100 ? -78.145 -13.102 53.919 1.00 42.91 100 PHE A N 1
ATOM 787 C CA . PHE A 1 100 ? -79.295 -14.021 53.823 1.00 42.91 100 PHE A CA 1
ATOM 788 C C . PHE A 1 100 ? -78.886 -15.253 53.010 1.00 42.91 100 PHE A C 1
ATOM 790 O O . PHE A 1 100 ? -78.452 -15.085 51.849 1.00 42.91 100 PHE A O 1
#

Foldseek 3Di:
DDDDDDDDDADPQWDWDWDDDPFWIWIWIDHPPDIDIDIDGPVNVVVV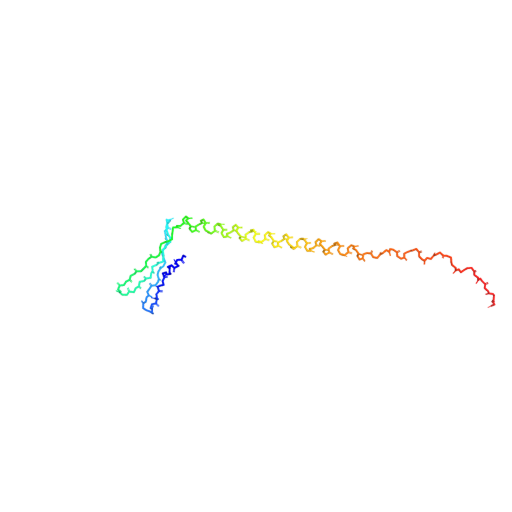VVVVVVVVVVVVVVVVVVVVVVVVVVVVVVVVPPPPDPPPPDDDDDPDDDDD

Sequence (100 aa):
MIHQQLICEVSSTSVINSFSNSSCKSLVISDSEEYIELKFNTDSLQQLAEMIGCLSRLHQLLQEEKKQEMMTQLKSLNLAFSLPNFSDIHQENSQTELPF

pLDDT: mean 74.08, std 18.22, range [37.91, 93.25]

Secondary structure (DSSP, 8-state):
-----------TT-EEEEEE-SSEEEEEEE-SS-EEEEEEEHHHHHHHHHHHHHHHHHHHHHHHHHHHHHHHHHHHHHHHTS---TT----S--------